Protein AF-A0A2V6L1V8-F1 (afdb_monomer_lite)

Radius of gyration: 25.11 Å; chains: 1; bounding box: 33×53×82 Å

Secondary structure (DSSP, 8-state):
--HHHHHHHHHTT-HHHHHHHHHHHHHHHHHHHHHHHHHHH-TTS-HHHHHHHHHHHHHHHHHGGGHHHHHHHHHHHHHHHHHHHHHHHTTTSPP-----PPPHHHHHHHHHHTT--

pLDDT: mean 76.76, std 10.76, range [48.81, 91.94]

Structure (mmCIF, N/CA/C/O backbone):
data_AF-A0A2V6L1V8-F1
#
_entry.id   AF-A0A2V6L1V8-F1
#
loop_
_atom_site.group_PDB
_atom_site.id
_atom_site.type_symbol
_atom_site.label_atom_id
_atom_site.label_alt_id
_atom_site.label_comp_id
_atom_site.label_asym_id
_atom_site.label_entity_id
_atom_site.label_seq_id
_atom_site.pdbx_PDB_ins_code
_atom_site.Cartn_x
_atom_site.Cartn_y
_atom_site.Cartn_z
_atom_site.occupancy
_atom_site.B_iso_or_equiv
_atom_site.auth_seq_id
_atom_site.auth_comp_id
_atom_site.auth_asym_id
_atom_site.auth_atom_id
_atom_site.pdbx_PDB_model_num
ATOM 1 N N . VAL A 1 1 ? -10.319 -12.961 5.760 1.00 63.34 1 VAL A N 1
ATOM 2 C CA . VAL A 1 1 ? -9.380 -13.512 6.775 1.00 63.34 1 VAL A CA 1
ATOM 3 C C . VAL A 1 1 ? -9.327 -12.684 8.072 1.00 63.34 1 VAL A C 1
ATOM 5 O O . VAL A 1 1 ? -9.121 -13.269 9.120 1.00 63.34 1 VAL A O 1
ATOM 8 N N . TRP A 1 2 ? -9.594 -11.369 8.069 1.00 76.00 2 TRP A N 1
ATOM 9 C CA . TRP A 1 2 ? -9.541 -10.509 9.275 1.00 76.00 2 TRP A CA 1
ATOM 10 C C . TRP A 1 2 ? -10.839 -10.446 10.113 1.00 76.00 2 TRP A C 1
ATOM 12 O O . TRP A 1 2 ? -10.813 -10.030 11.269 1.00 76.00 2 TRP A O 1
ATOM 22 N N . VAL A 1 3 ? -11.971 -10.880 9.548 1.00 83.00 3 VAL A N 1
ATOM 23 C CA . VAL A 1 3 ? -13.301 -10.822 10.186 1.00 83.00 3 VAL A CA 1
ATOM 24 C C . VAL A 1 3 ? -13.353 -11.509 11.567 1.00 83.00 3 VAL A C 1
ATOM 26 O O . VAL A 1 3 ? -13.866 -10.888 12.496 1.00 83.00 3 VAL A O 1
ATOM 29 N N . PRO A 1 4 ? -12.778 -12.715 11.781 1.00 83.19 4 PRO A N 1
ATOM 30 C CA . PRO A 1 4 ? -12.794 -13.354 13.101 1.00 83.19 4 PRO A CA 1
ATOM 31 C C . PRO A 1 4 ? -12.016 -12.565 14.161 1.00 83.19 4 PRO A C 1
ATOM 33 O O . PRO A 1 4 ? -12.456 -12.470 15.302 1.00 83.19 4 PRO A O 1
ATOM 36 N N . ALA A 1 5 ? -10.888 -11.953 13.784 1.00 82.06 5 ALA A N 1
ATOM 37 C CA . ALA A 1 5 ? -10.077 -11.147 14.695 1.00 82.06 5 ALA A CA 1
ATOM 38 C C . ALA A 1 5 ? -10.820 -9.880 15.149 1.00 82.06 5 ALA A C 1
ATOM 40 O O . ALA A 1 5 ? -10.792 -9.547 16.332 1.00 82.06 5 ALA A O 1
ATOM 41 N N . ALA A 1 6 ? -11.544 -9.218 14.238 1.00 81.62 6 ALA A N 1
ATOM 42 C CA . ALA A 1 6 ? -12.383 -8.066 14.573 1.00 81.62 6 ALA A CA 1
ATOM 43 C C . ALA A 1 6 ? -13.534 -8.439 15.526 1.00 81.62 6 ALA A C 1
ATOM 45 O O . ALA A 1 6 ? -13.819 -7.696 16.465 1.00 81.62 6 ALA A O 1
ATOM 46 N N . ILE A 1 7 ? -14.155 -9.609 15.329 1.00 84.69 7 ILE A N 1
ATOM 47 C CA . ILE A 1 7 ? -15.219 -10.123 16.207 1.00 84.69 7 ILE A CA 1
ATOM 48 C C . ILE A 1 7 ? -14.675 -10.419 17.610 1.00 84.69 7 ILE A C 1
ATOM 50 O O . ILE A 1 7 ? -15.284 -10.004 18.594 1.00 84.69 7 ILE A O 1
ATOM 54 N N . ILE A 1 8 ? -13.520 -11.086 17.716 1.00 86.88 8 ILE A N 1
ATOM 55 C CA . ILE A 1 8 ? -12.883 -11.374 19.011 1.00 86.88 8 ILE A CA 1
ATOM 56 C C . ILE A 1 8 ? -12.593 -10.068 19.757 1.00 86.88 8 ILE A C 1
ATOM 58 O O . ILE A 1 8 ? -12.961 -9.939 20.923 1.00 86.88 8 ILE A O 1
ATOM 62 N N . LEU A 1 9 ? -12.016 -9.075 19.074 1.00 82.62 9 LEU A N 1
ATOM 63 C CA . LEU A 1 9 ? -11.706 -7.776 19.672 1.00 82.62 9 LEU A CA 1
ATOM 64 C C . LEU A 1 9 ? -12.961 -7.054 20.185 1.00 82.62 9 LEU A C 1
ATOM 66 O O . LEU A 1 9 ? -12.954 -6.475 21.275 1.00 82.62 9 LEU A O 1
ATOM 70 N N . PHE A 1 10 ? -14.054 -7.134 19.423 1.00 84.19 10 PHE A N 1
ATOM 71 C CA . PHE A 1 10 ? -15.335 -6.548 19.801 1.00 84.19 10 PHE A CA 1
ATOM 72 C C . PHE A 1 10 ? -15.927 -7.212 21.051 1.00 84.19 10 PHE A C 1
ATOM 74 O O . PHE A 1 10 ? -16.411 -6.516 21.942 1.00 84.19 10 PHE A O 1
ATOM 81 N N . VAL A 1 11 ? -15.843 -8.543 21.152 1.00 87.69 11 VAL A N 1
ATOM 82 C CA . VAL A 1 11 ? -16.320 -9.304 22.321 1.00 87.69 11 VAL A CA 1
ATOM 83 C C . VAL A 1 11 ? -15.434 -9.070 23.550 1.00 87.69 11 VAL A C 1
ATOM 85 O O . VAL A 1 11 ? -15.943 -9.033 24.665 1.00 87.69 11 VAL A O 1
ATOM 88 N N . THR A 1 12 ? -14.132 -8.825 23.374 1.00 86.38 12 THR A N 1
ATOM 89 C CA . THR A 1 12 ? -13.213 -8.471 24.477 1.00 86.38 12 THR A CA 1
ATOM 90 C C . THR A 1 12 ? -13.393 -7.046 25.028 1.00 86.38 12 THR A C 1
ATOM 92 O O . THR A 1 12 ? -12.613 -6.613 25.872 1.00 86.38 12 THR A O 1
ATOM 95 N N . GLY A 1 13 ? -14.407 -6.299 24.573 1.00 80.62 13 GLY A N 1
ATOM 96 C CA . GLY A 1 13 ? -14.739 -4.958 25.076 1.00 80.62 13 GLY A CA 1
ATOM 97 C C . GLY A 1 13 ? -13.909 -3.819 24.472 1.00 80.62 13 GLY A C 1
ATOM 98 O O . GLY A 1 13 ? -14.132 -2.651 24.785 1.00 80.62 13 GLY A O 1
ATOM 99 N N . GLN A 1 14 ? -12.979 -4.116 23.560 1.00 83.62 14 GLN A N 1
ATOM 100 C CA . GLN A 1 14 ? -12.200 -3.108 22.836 1.00 83.62 14 GLN A CA 1
ATOM 101 C C . GLN A 1 14 ? -12.936 -2.638 21.577 1.00 83.62 14 GLN A C 1
ATOM 103 O O . GLN A 1 14 ? -12.473 -2.819 20.450 1.00 83.62 14 GLN A O 1
ATOM 108 N N . HIS A 1 15 ? -14.097 -2.009 21.762 1.00 83.38 15 HIS A N 1
ATOM 109 C CA . HIS A 1 15 ? -14.963 -1.584 20.657 1.00 83.38 15 HIS A CA 1
ATOM 110 C C . HIS A 1 15 ? -14.275 -0.598 19.704 1.00 83.38 15 HIS A C 1
ATOM 112 O O . HIS A 1 15 ? -14.412 -0.722 18.489 1.00 83.38 15 HIS A O 1
ATOM 118 N N . LEU A 1 16 ? -13.484 0.340 20.237 1.00 85.50 16 LEU A N 1
ATOM 119 C CA . LEU A 1 16 ? -12.769 1.334 19.432 1.00 85.50 16 LEU A CA 1
ATOM 120 C C . LEU A 1 16 ? -11.731 0.673 18.510 1.00 85.50 16 LEU A C 1
ATOM 122 O O . LEU A 1 16 ? -11.713 0.919 17.305 1.00 85.50 16 LEU A O 1
ATOM 126 N N . THR A 1 17 ? -10.908 -0.217 19.069 1.00 81.06 17 THR A N 1
ATOM 127 C CA . THR A 1 17 ? -9.882 -0.964 18.331 1.00 81.06 17 THR A CA 1
ATOM 128 C C . THR A 1 17 ? -10.513 -1.916 17.319 1.00 81.06 17 THR A C 1
ATOM 130 O O . THR A 1 17 ? -10.019 -2.036 16.202 1.00 81.06 17 THR A O 1
ATOM 133 N N . ALA A 1 18 ? -11.632 -2.555 17.673 1.00 82.69 18 ALA A N 1
ATOM 134 C CA . ALA A 1 18 ? -12.371 -3.442 16.780 1.00 82.69 18 ALA A CA 1
ATOM 135 C C . ALA A 1 18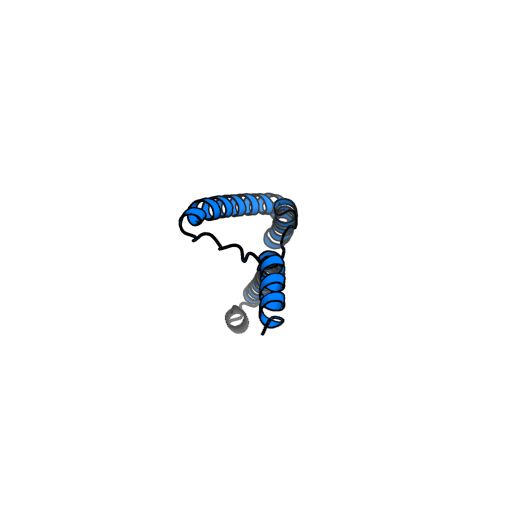 ? -12.909 -2.697 15.550 1.00 82.69 18 ALA A C 1
ATOM 137 O O . ALA A 1 18 ? -12.743 -3.168 14.427 1.00 82.69 18 ALA A O 1
ATOM 138 N N . ILE A 1 19 ? -13.511 -1.520 15.752 1.00 84.75 19 ILE A N 1
ATOM 139 C CA . ILE A 1 19 ? -14.057 -0.688 14.671 1.00 84.75 19 ILE A CA 1
ATOM 140 C C . ILE A 1 19 ? -12.935 -0.149 13.784 1.00 84.75 19 ILE A C 1
ATOM 142 O O . ILE A 1 19 ? -13.049 -0.207 12.560 1.00 84.75 19 ILE A O 1
ATOM 146 N N . LEU A 1 20 ? -11.837 0.328 14.376 1.00 85.62 20 LEU A N 1
ATOM 147 C CA . LEU A 1 20 ? -10.665 0.786 13.629 1.00 85.62 20 LEU A CA 1
ATOM 148 C C . LEU A 1 20 ? -10.070 -0.335 12.778 1.00 85.62 20 LEU A C 1
ATOM 150 O O . LEU A 1 20 ? -9.883 -0.149 11.580 1.00 85.62 20 LEU A O 1
ATOM 154 N N . LEU A 1 21 ? -9.836 -1.509 13.368 1.00 84.50 21 LEU A N 1
ATOM 155 C CA . LEU A 1 21 ? -9.298 -2.667 12.660 1.00 84.50 21 LEU A CA 1
ATOM 156 C C . LEU A 1 21 ? -10.238 -3.120 11.538 1.00 84.50 21 LEU A C 1
ATOM 158 O O . LEU A 1 21 ? -9.789 -3.367 10.423 1.00 84.50 21 LEU A O 1
ATOM 162 N N . ALA A 1 22 ? -11.541 -3.201 11.813 1.00 85.00 22 ALA A N 1
ATOM 163 C CA . ALA A 1 22 ? -12.527 -3.621 10.828 1.00 85.00 22 ALA A CA 1
ATOM 164 C C . ALA A 1 22 ? -12.613 -2.640 9.654 1.00 85.00 22 ALA A C 1
ATOM 166 O O . ALA A 1 22 ? -12.595 -3.062 8.501 1.00 85.00 22 ALA A O 1
ATOM 167 N N . THR A 1 23 ? -12.652 -1.338 9.939 1.00 83.75 23 THR A N 1
ATOM 168 C CA . THR A 1 23 ? -12.699 -0.288 8.914 1.00 83.75 23 THR A CA 1
ATOM 169 C C . THR A 1 23 ? -11.411 -0.270 8.101 1.00 83.75 23 THR A C 1
ATOM 171 O O . THR A 1 23 ? -11.457 -0.222 6.875 1.00 83.75 23 THR A O 1
ATOM 174 N N . TRP A 1 24 ? -10.262 -0.389 8.767 1.00 80.56 24 TRP A N 1
ATOM 175 C CA . TRP A 1 24 ? -8.955 -0.444 8.123 1.00 80.56 24 TRP A CA 1
ATOM 176 C C . TRP A 1 24 ? -8.828 -1.649 7.198 1.00 80.56 24 TRP A C 1
ATOM 178 O O . TRP A 1 24 ? -8.504 -1.507 6.023 1.00 80.56 24 TRP A O 1
ATOM 188 N N . CYS A 1 25 ? -9.123 -2.848 7.697 1.00 80.88 25 CYS A N 1
ATOM 189 C CA . CYS A 1 25 ? -9.023 -4.057 6.899 1.00 80.88 25 CYS A CA 1
ATOM 190 C C . CYS A 1 25 ? -10.064 -4.090 5.778 1.00 80.88 25 CYS A C 1
ATOM 192 O O . CYS A 1 25 ? -9.734 -4.531 4.684 1.00 80.88 25 CYS A O 1
ATOM 194 N N . ALA A 1 26 ? -11.286 -3.605 6.000 1.00 80.94 26 ALA A N 1
ATOM 195 C CA . ALA A 1 26 ? -12.288 -3.491 4.944 1.00 80.94 26 ALA A CA 1
ATOM 196 C C . ALA A 1 26 ? -11.849 -2.516 3.846 1.00 80.94 26 ALA A C 1
ATOM 198 O O . ALA A 1 26 ? -11.960 -2.845 2.668 1.00 80.94 26 ALA A O 1
ATOM 199 N N . ALA A 1 27 ? -11.307 -1.355 4.218 1.00 79.44 27 ALA A N 1
ATOM 200 C CA . ALA A 1 27 ? -10.807 -0.372 3.267 1.00 79.44 27 ALA A CA 1
ATOM 201 C C . ALA A 1 27 ? -9.594 -0.907 2.500 1.00 79.44 27 ALA A C 1
ATOM 203 O O . ALA A 1 27 ? -9.595 -0.893 1.274 1.00 79.44 27 ALA A O 1
ATOM 204 N N . VAL A 1 28 ? -8.581 -1.436 3.189 1.00 76.44 28 VAL A N 1
ATOM 205 C CA . VAL A 1 28 ? -7.351 -1.930 2.557 1.00 76.44 28 VAL A CA 1
ATOM 206 C C . VAL A 1 28 ? -7.626 -3.171 1.712 1.00 76.44 28 VAL A C 1
ATOM 208 O O . VAL A 1 28 ? -7.290 -3.176 0.536 1.00 76.44 28 VAL A O 1
ATOM 211 N N . VAL A 1 29 ? -8.272 -4.201 2.263 1.00 79.31 29 VAL A N 1
ATOM 212 C CA . VAL A 1 29 ? -8.548 -5.451 1.530 1.00 79.31 29 VAL A CA 1
ATOM 213 C C . VAL A 1 29 ? -9.563 -5.210 0.418 1.00 79.31 29 VAL A C 1
ATOM 215 O O . VAL A 1 29 ? -9.356 -5.664 -0.699 1.00 79.31 29 VAL A O 1
ATOM 218 N N . GLY A 1 30 ? -10.609 -4.420 0.680 1.00 74.62 30 GLY A N 1
ATOM 219 C CA . GLY A 1 30 ? -11.590 -4.053 -0.337 1.00 74.62 30 GLY A CA 1
ATOM 220 C C . GLY A 1 30 ? -10.972 -3.250 -1.479 1.00 74.62 30 GLY A C 1
ATOM 221 O O . GLY A 1 30 ? -11.299 -3.490 -2.636 1.00 74.62 30 GLY A O 1
ATOM 222 N N . THR A 1 31 ? -10.045 -2.336 -1.188 1.00 71.81 31 THR A N 1
ATOM 223 C CA . THR A 1 31 ? -9.309 -1.609 -2.232 1.00 71.81 31 THR A CA 1
ATOM 224 C C . THR A 1 31 ? -8.387 -2.563 -2.984 1.00 71.81 31 THR A C 1
ATOM 226 O O . THR A 1 31 ? -8.446 -2.621 -4.205 1.00 71.81 31 THR A O 1
ATOM 229 N N . VAL A 1 32 ? -7.595 -3.374 -2.283 1.00 71.88 32 VAL A N 1
ATOM 230 C CA . VAL A 1 32 ? -6.680 -4.344 -2.899 1.00 71.88 32 VAL A CA 1
ATOM 231 C C . VAL A 1 32 ? -7.429 -5.290 -3.836 1.00 71.88 32 VAL A C 1
ATOM 233 O O . VAL A 1 32 ? -7.032 -5.399 -4.987 1.00 71.88 32 VAL A O 1
ATOM 236 N N . ASP A 1 33 ? -8.543 -5.892 -3.422 1.00 72.62 33 ASP A N 1
ATOM 237 C CA . ASP A 1 33 ? -9.296 -6.845 -4.250 1.00 72.62 33 ASP A CA 1
ATOM 238 C C . ASP A 1 33 ? -10.017 -6.174 -5.437 1.00 72.62 33 ASP A C 1
ATOM 240 O O . ASP A 1 33 ? -10.094 -6.751 -6.528 1.00 72.62 33 ASP A O 1
ATOM 244 N N . ASN A 1 34 ? -10.505 -4.938 -5.264 1.00 70.12 34 ASN A N 1
ATOM 245 C CA . ASN A 1 34 ? -11.117 -4.159 -6.348 1.00 70.12 34 ASN A CA 1
ATOM 246 C C . ASN A 1 34 ? -10.087 -3.628 -7.360 1.00 70.12 34 ASN A C 1
ATOM 248 O O . ASN A 1 34 ? -10.442 -3.430 -8.521 1.00 70.12 34 ASN A O 1
ATOM 252 N N . PHE A 1 35 ? -8.826 -3.425 -6.955 1.00 67.00 35 PHE A N 1
ATOM 253 C CA . PHE A 1 35 ? -7.746 -2.903 -7.804 1.00 67.00 35 PHE A CA 1
ATOM 254 C C . PHE A 1 35 ? -6.831 -3.980 -8.400 1.00 67.00 35 PHE A C 1
ATOM 256 O O . PHE A 1 35 ? -6.350 -3.812 -9.522 1.00 67.00 35 PHE A O 1
ATOM 263 N N . LEU A 1 36 ? -6.624 -5.113 -7.722 1.00 62.97 36 LEU A N 1
ATOM 264 C CA . LEU A 1 36 ? -5.846 -6.235 -8.265 1.00 62.97 36 LEU A CA 1
ATOM 265 C C . LEU A 1 36 ? -6.467 -6.751 -9.559 1.00 62.97 36 LEU A C 1
ATOM 267 O O . LEU A 1 36 ? -5.751 -7.093 -10.494 1.00 62.97 36 LEU A O 1
ATOM 271 N N . ARG A 1 37 ? -7.801 -6.770 -9.627 1.00 68.19 37 ARG A N 1
ATOM 272 C CA . ARG A 1 37 ? -8.552 -7.237 -10.794 1.00 68.19 37 ARG A CA 1
ATOM 273 C C . ARG A 1 37 ? -8.266 -6.406 -12.060 1.00 68.19 37 ARG A C 1
ATOM 275 O O . ARG A 1 37 ? -7.914 -7.015 -13.068 1.00 68.19 37 ARG A O 1
ATOM 282 N N . PRO A 1 38 ? -8.356 -5.063 -12.054 1.00 57.59 38 PRO A N 1
ATOM 283 C CA . PRO A 1 38 ? -7.960 -4.249 -13.200 1.00 57.59 38 PRO A CA 1
ATOM 284 C C . PRO A 1 38 ? -6.444 -4.208 -13.427 1.00 57.59 38 PRO A C 1
ATOM 286 O O . PRO A 1 38 ? -6.043 -4.142 -14.581 1.00 57.59 38 PRO A O 1
ATOM 289 N N . MET A 1 39 ? -5.594 -4.304 -12.396 1.00 64.44 39 MET A N 1
ATOM 290 C CA . MET A 1 39 ? -4.132 -4.310 -12.586 1.00 64.44 39 MET A CA 1
ATOM 291 C C . MET A 1 39 ? -3.625 -5.594 -13.262 1.00 64.44 39 MET A C 1
ATOM 293 O O . MET A 1 39 ? -2.748 -5.528 -14.117 1.00 64.44 39 MET A O 1
A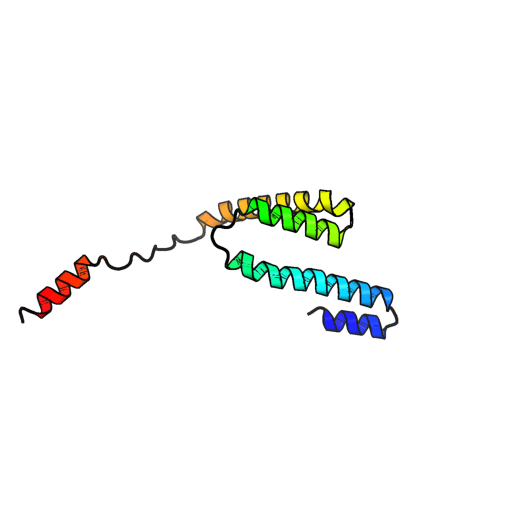TOM 297 N N . LEU A 1 40 ? -4.185 -6.760 -12.920 1.00 61.25 40 LEU A N 1
ATOM 298 C CA . LEU A 1 40 ? -3.807 -8.034 -13.547 1.00 61.25 40 LEU A CA 1
ATOM 299 C C . LEU A 1 40 ? -4.335 -8.181 -14.983 1.00 61.25 40 LEU A C 1
ATOM 301 O O . LEU A 1 40 ? -3.763 -8.941 -15.759 1.00 61.25 40 LEU A O 1
ATOM 305 N N . VAL A 1 41 ? -5.435 -7.501 -15.326 1.00 61.47 41 VAL A N 1
ATOM 306 C CA . VAL A 1 41 ? -6.144 -7.675 -16.612 1.00 61.47 41 VAL A CA 1
ATOM 307 C C . VAL A 1 41 ? -5.944 -6.480 -17.564 1.00 61.47 41 VAL A C 1
ATOM 309 O O . VAL A 1 41 ? -6.081 -6.616 -18.780 1.00 61.47 41 VAL A O 1
ATOM 312 N N . GLY A 1 42 ? -5.582 -5.310 -17.039 1.00 55.94 42 GLY A N 1
ATOM 313 C CA . GLY A 1 42 ? -5.484 -4.031 -17.743 1.00 55.94 42 GLY A CA 1
ATOM 314 C C . GLY A 1 42 ? -4.168 -3.832 -18.486 1.00 55.94 42 GLY A C 1
ATOM 315 O O . GLY A 1 42 ? -3.280 -3.105 -18.053 1.00 55.94 42 GLY A O 1
ATOM 316 N N . ARG A 1 43 ? -4.097 -4.463 -19.650 1.00 59.00 43 ARG A N 1
ATOM 317 C CA . ARG A 1 43 ? -3.213 -4.169 -20.779 1.00 59.00 43 ARG A CA 1
ATOM 318 C C . ARG A 1 43 ? -3.287 -2.660 -21.137 1.00 59.00 43 ARG A C 1
ATOM 320 O O . ARG A 1 43 ? -4.373 -2.138 -21.360 1.00 59.00 43 ARG A O 1
ATOM 327 N N . ASP A 1 44 ? -2.144 -1.971 -21.175 1.00 54.91 44 ASP A N 1
ATOM 328 C CA . ASP A 1 44 ? -1.916 -0.658 -21.826 1.00 54.91 44 ASP A CA 1
ATOM 329 C C . ASP A 1 44 ? -2.507 0.644 -21.228 1.00 54.91 44 ASP A C 1
ATOM 331 O O . ASP A 1 44 ? -2.443 1.696 -21.869 1.00 54.91 44 ASP A O 1
ATOM 335 N N . ALA A 1 45 ? -3.012 0.667 -19.992 1.00 51.44 45 ALA A N 1
ATOM 336 C CA . ALA A 1 45 ? -3.291 1.949 -19.332 1.00 51.44 45 ALA A CA 1
ATOM 337 C C . ALA A 1 45 ? -1.983 2.523 -18.776 1.00 51.44 45 ALA A C 1
ATOM 339 O O . ALA A 1 45 ? -1.359 1.863 -17.955 1.00 51.44 45 ALA A O 1
ATOM 340 N N . LYS A 1 46 ? -1.581 3.723 -19.225 1.00 54.62 46 LYS A N 1
ATOM 341 C CA . LYS A 1 46 ? -0.505 4.587 -18.685 1.00 54.62 46 LYS A CA 1
ATOM 342 C C . LYS A 1 46 ? -0.151 4.264 -17.220 1.00 54.62 46 LYS A C 1
ATOM 344 O O . LYS A 1 46 ? -0.665 4.892 -16.296 1.00 54.62 46 LYS A O 1
ATOM 349 N N . MET A 1 47 ? 0.713 3.267 -17.025 1.00 60.19 47 MET A N 1
ATOM 350 C CA . MET A 1 47 ? 0.965 2.641 -15.722 1.00 60.19 47 MET A CA 1
ATOM 351 C C . MET A 1 47 ? 1.384 3.640 -14.630 1.00 60.19 47 MET A C 1
ATOM 353 O O . MET A 1 47 ? 0.961 3.451 -13.494 1.00 60.19 47 MET A O 1
ATOM 357 N N . PRO A 1 48 ? 2.126 4.727 -14.927 1.00 70.25 48 PRO A N 1
ATOM 358 C CA . PRO A 1 48 ? 2.519 5.688 -13.899 1.00 70.25 48 PRO A CA 1
ATOM 359 C C . PRO A 1 48 ? 1.363 6.555 -13.378 1.00 70.25 48 PRO A C 1
ATOM 361 O O . PRO A 1 48 ? 1.239 6.724 -12.170 1.00 70.25 48 PRO A O 1
ATOM 364 N N . ASP A 1 49 ? 0.493 7.075 -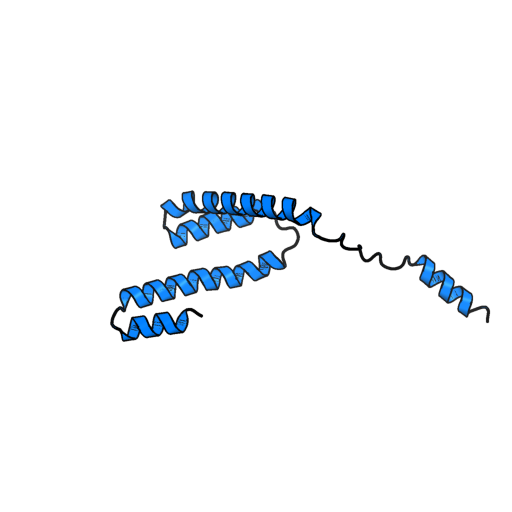14.252 1.00 76.00 49 ASP A N 1
ATOM 365 C CA . ASP A 1 49 ? -0.521 8.074 -13.863 1.00 76.00 49 ASP A CA 1
ATOM 366 C C . ASP A 1 49 ? -1.558 7.497 -12.897 1.00 76.00 49 ASP A C 1
ATOM 368 O O . ASP A 1 49 ? -1.879 8.104 -11.873 1.00 76.00 49 ASP A O 1
ATOM 372 N N . LEU A 1 50 ? -2.071 6.301 -13.199 1.00 78.00 50 LEU A N 1
ATOM 373 C CA . LEU A 1 50 ? -3.076 5.665 -12.352 1.00 78.00 50 LEU A CA 1
ATOM 374 C C . LEU A 1 50 ? -2.473 5.252 -11.001 1.00 78.00 50 LEU A C 1
ATOM 376 O O . LEU A 1 50 ? -3.107 5.448 -9.969 1.00 78.00 50 LEU A O 1
ATOM 380 N N . LEU A 1 51 ? -1.235 4.740 -10.989 1.00 78.06 51 LEU A N 1
ATOM 381 C CA . LEU A 1 51 ? -0.529 4.407 -9.749 1.00 78.06 51 LEU A CA 1
ATOM 382 C C . LEU A 1 51 ? -0.276 5.640 -8.880 1.00 78.06 51 LEU A C 1
ATOM 384 O O . LEU A 1 51 ? -0.426 5.556 -7.666 1.00 78.06 51 LEU A O 1
ATOM 388 N N . ILE A 1 52 ? 0.072 6.782 -9.476 1.00 84.31 52 ILE A N 1
ATOM 389 C CA . ILE A 1 52 ? 0.279 8.039 -8.745 1.00 84.31 52 ILE A CA 1
ATOM 390 C C . ILE A 1 52 ? -1.047 8.552 -8.168 1.00 84.31 52 ILE A C 1
ATOM 392 O O . ILE A 1 52 ? -1.094 8.960 -7.004 1.00 84.31 52 ILE A O 1
ATOM 396 N N . LEU A 1 53 ? -2.140 8.486 -8.936 1.00 84.81 53 LEU A N 1
ATOM 397 C CA . LEU A 1 53 ? -3.482 8.848 -8.472 1.00 84.81 53 LEU A CA 1
ATOM 398 C C . LEU A 1 53 ? -3.922 7.964 -7.296 1.00 84.81 53 LEU A C 1
ATOM 400 O O . LEU A 1 53 ? -4.384 8.462 -6.274 1.00 84.81 53 LEU A O 1
ATOM 404 N N . ILE A 1 54 ? -3.736 6.650 -7.408 1.00 81.19 54 ILE A N 1
ATOM 405 C CA . ILE A 1 54 ? -4.083 5.698 -6.346 1.00 81.19 54 ILE A CA 1
ATOM 406 C C . ILE A 1 54 ? -3.173 5.883 -5.133 1.00 81.19 54 ILE A C 1
ATOM 408 O O . ILE A 1 54 ? -3.656 5.854 -4.008 1.00 81.19 54 ILE A O 1
ATOM 412 N N . GLY A 1 55 ? -1.877 6.109 -5.339 1.00 84.69 55 GLY A N 1
ATOM 413 C CA . GLY A 1 55 ? -0.923 6.368 -4.266 1.00 84.69 55 GLY A CA 1
ATOM 414 C C . GLY A 1 55 ? -1.294 7.601 -3.459 1.00 84.69 55 GLY A C 1
ATOM 415 O O . GLY A 1 55 ? -1.342 7.545 -2.235 1.00 84.69 55 GLY A O 1
ATOM 416 N N . THR A 1 56 ? -1.618 8.700 -4.139 1.00 87.38 56 THR A N 1
ATOM 417 C CA . THR A 1 56 ? -2.029 9.956 -3.495 1.00 87.38 56 THR A CA 1
ATOM 418 C C . THR A 1 56 ? -3.378 9.836 -2.786 1.00 87.38 56 THR A C 1
ATOM 420 O O . THR A 1 56 ? -3.467 10.208 -1.617 1.00 87.38 56 THR A O 1
ATOM 423 N N . LEU A 1 57 ? -4.411 9.276 -3.428 1.00 86.44 57 LEU A N 1
ATOM 424 C CA . LEU A 1 57 ? -5.729 9.058 -2.807 1.00 86.44 57 LEU A CA 1
ATOM 425 C C . LEU A 1 57 ? -5.667 8.044 -1.662 1.00 86.44 57 LEU A C 1
ATOM 427 O O . LEU A 1 57 ? -6.173 8.310 -0.578 1.00 86.44 57 LEU A O 1
ATOM 431 N N . GLY A 1 58 ? -5.016 6.903 -1.873 1.00 83.00 58 GLY A N 1
ATOM 432 C CA . GLY A 1 58 ? -4.820 5.875 -0.855 1.00 83.00 58 GLY A CA 1
ATOM 433 C C . GLY A 1 58 ? -4.036 6.418 0.333 1.00 83.00 58 GLY A C 1
ATOM 434 O O . GLY A 1 58 ? -4.490 6.308 1.467 1.00 83.00 58 GLY A O 1
ATOM 435 N N . GLY A 1 59 ? -2.915 7.098 0.086 1.00 83.50 59 GLY A N 1
ATOM 436 C CA . GLY A 1 59 ? -2.153 7.779 1.128 1.00 83.50 59 GLY A CA 1
ATOM 437 C C . GLY A 1 59 ? -3.025 8.752 1.919 1.00 83.50 59 GLY A C 1
ATOM 438 O O . GLY A 1 59 ? -3.032 8.691 3.148 1.00 83.50 59 GLY A O 1
ATOM 439 N N . LEU A 1 60 ? -3.815 9.583 1.232 1.00 86.88 60 LEU A N 1
ATOM 440 C CA . LEU A 1 60 ? -4.742 10.531 1.854 1.00 86.88 60 LEU A CA 1
ATOM 441 C C . LEU A 1 60 ? -5.778 9.841 2.759 1.00 86.88 60 LEU A C 1
ATOM 443 O O . LEU A 1 60 ? -6.053 10.334 3.849 1.00 86.88 60 LEU A O 1
ATOM 447 N N . PHE A 1 61 ? -6.325 8.693 2.353 1.00 80.31 61 PHE A N 1
ATOM 448 C CA . PHE A 1 61 ? -7.282 7.937 3.170 1.00 80.31 61 PHE A CA 1
ATOM 449 C C . PHE A 1 61 ? -6.635 7.222 4.364 1.00 80.31 61 PHE A C 1
ATOM 451 O O . PHE A 1 61 ? -7.253 7.144 5.423 1.00 80.31 61 PHE A O 1
ATOM 458 N N . LEU A 1 62 ? -5.408 6.709 4.217 1.00 79.44 62 LEU A N 1
ATOM 459 C CA . LEU A 1 62 ? -4.706 5.974 5.276 1.00 79.44 62 LEU A CA 1
ATOM 460 C C . LEU A 1 62 ? -4.071 6.901 6.327 1.00 79.44 62 LEU A C 1
ATOM 462 O O . LEU A 1 62 ? -4.081 6.581 7.514 1.00 79.44 62 LEU A O 1
ATOM 466 N N . PHE A 1 63 ? -3.507 8.033 5.896 1.00 79.94 63 PHE A N 1
ATOM 467 C CA . PHE A 1 63 ? -2.675 8.913 6.729 1.00 79.94 63 PHE A CA 1
ATOM 468 C C . PHE A 1 63 ? -3.180 10.366 6.797 1.00 79.94 63 PHE A C 1
ATOM 470 O O . PHE A 1 63 ? -2.519 11.222 7.389 1.00 79.94 63 PHE A O 1
ATOM 477 N N . GLY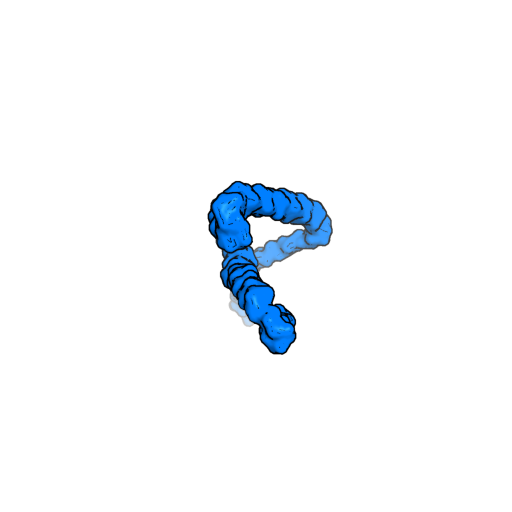 A 1 64 ? -4.330 10.681 6.193 1.00 82.25 64 GLY A N 1
ATOM 478 C CA . GLY A 1 64 ? -4.840 12.051 6.112 1.00 82.25 64 GLY A CA 1
ATOM 479 C C . GLY A 1 64 ? -3.969 12.936 5.217 1.00 82.25 64 GLY A C 1
ATOM 480 O O . GLY A 1 64 ? -3.317 12.458 4.293 1.00 82.25 64 GLY A O 1
ATOM 481 N N . LEU A 1 65 ? -3.916 14.243 5.494 1.00 89.50 65 LEU A N 1
ATOM 482 C CA . LEU A 1 65 ? -3.241 15.235 4.638 1.00 89.50 65 LEU A CA 1
ATOM 483 C C . LEU A 1 65 ? -1.759 14.907 4.343 1.00 89.50 65 LEU A C 1
ATOM 485 O O . LEU A 1 65 ? -1.282 15.129 3.234 1.00 89.50 65 LEU A O 1
ATOM 489 N N . ILE A 1 66 ? -1.043 14.327 5.314 1.00 91.19 66 ILE A N 1
ATOM 490 C CA . ILE A 1 66 ? 0.360 13.879 5.175 1.00 91.19 66 ILE A CA 1
ATOM 491 C C . ILE A 1 66 ? 0.498 12.760 4.138 1.00 91.19 66 ILE A C 1
ATOM 493 O O . ILE A 1 66 ? 1.496 12.665 3.421 1.00 91.19 66 ILE A O 1
ATOM 497 N N . GLY A 1 67 ? -0.536 11.938 4.019 1.00 84.38 67 GLY A N 1
ATOM 498 C CA . GLY A 1 67 ? -0.625 10.853 3.065 1.00 84.38 67 GLY A CA 1
ATOM 499 C C . GLY A 1 67 ? -0.548 11.281 1.605 1.00 84.38 67 GLY A C 1
ATOM 500 O O . GLY A 1 67 ? -0.106 10.491 0.778 1.00 84.38 67 GLY A O 1
ATOM 501 N N . PHE A 1 68 ? -0.881 12.533 1.283 1.00 89.19 68 PHE A N 1
ATOM 502 C CA . PHE A 1 68 ? -0.695 13.075 -0.064 1.00 89.19 68 PHE A CA 1
ATOM 503 C C . PHE A 1 68 ? 0.780 13.088 -0.495 1.00 89.19 68 PHE A C 1
ATOM 505 O O . PHE A 1 68 ? 1.079 12.873 -1.664 1.00 89.19 68 PHE A O 1
ATOM 512 N N . ILE A 1 69 ? 1.704 13.309 0.445 1.00 91.31 69 ILE A N 1
ATOM 513 C CA . ILE A 1 69 ? 3.150 13.301 0.186 1.00 91.31 69 ILE A CA 1
ATOM 514 C C . ILE A 1 69 ? 3.680 11.867 0.255 1.00 91.31 69 ILE A C 1
ATOM 516 O O . ILE A 1 69 ? 4.407 11.420 -0.628 1.00 91.31 69 ILE A O 1
ATOM 520 N N . VAL A 1 70 ? 3.291 11.127 1.297 1.00 89.00 70 VAL A N 1
ATOM 521 C CA . VA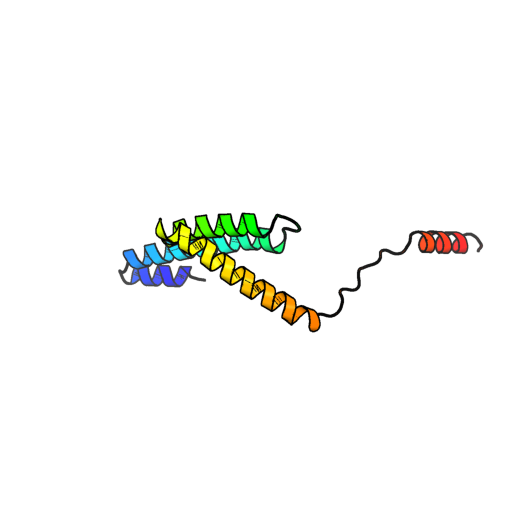L A 1 70 ? 3.783 9.763 1.547 1.00 89.00 70 VAL A CA 1
ATOM 522 C C . VAL A 1 70 ? 3.321 8.785 0.461 1.00 89.00 70 VAL A C 1
ATOM 524 O O . VAL A 1 70 ? 4.089 7.925 0.042 1.00 89.00 70 VAL A O 1
ATOM 527 N N . GLY A 1 71 ? 2.096 8.941 -0.036 1.00 88.50 71 GLY A N 1
ATOM 528 C CA . GLY A 1 71 ? 1.483 8.096 -1.058 1.00 88.50 71 GLY A CA 1
ATOM 529 C C . GLY A 1 71 ? 2.327 7.914 -2.326 1.00 88.50 71 GLY A C 1
ATOM 530 O O . GLY A 1 71 ? 2.761 6.796 -2.610 1.00 88.50 71 GLY A O 1
ATOM 531 N N . PRO A 1 72 ? 2.609 8.986 -3.090 1.00 87.44 72 PRO A N 1
ATOM 532 C CA . PRO A 1 72 ? 3.408 8.895 -4.309 1.00 87.44 72 PRO A CA 1
ATOM 533 C C . PRO A 1 72 ? 4.864 8.481 -4.047 1.00 87.44 72 PRO A C 1
ATOM 535 O O . PRO A 1 72 ? 5.444 7.800 -4.890 1.00 87.44 72 PRO A O 1
ATOM 538 N N . ILE A 1 73 ? 5.441 8.800 -2.879 1.00 91.94 73 ILE A N 1
ATOM 539 C CA . ILE A 1 73 ? 6.785 8.325 -2.496 1.00 91.94 73 ILE A CA 1
ATOM 540 C C . ILE A 1 73 ? 6.805 6.795 -2.398 1.00 91.94 73 ILE A C 1
ATOM 542 O O . ILE A 1 73 ? 7.667 6.142 -2.988 1.00 91.94 73 ILE A O 1
ATOM 546 N N . VAL A 1 74 ? 5.838 6.213 -1.685 1.00 89.25 74 VAL A N 1
ATOM 547 C CA . VAL A 1 74 ? 5.729 4.756 -1.529 1.00 89.25 74 VAL A CA 1
ATOM 548 C C . VAL A 1 74 ? 5.433 4.083 -2.871 1.00 89.25 74 VAL A C 1
ATOM 550 O O . VAL A 1 74 ? 6.045 3.063 -3.182 1.00 89.25 74 VAL A O 1
ATOM 553 N N . CYS A 1 75 ? 4.563 4.665 -3.702 1.00 87.25 75 CYS A N 1
ATOM 554 C CA . CYS A 1 75 ? 4.309 4.155 -5.052 1.00 87.25 75 CYS A CA 1
ATOM 555 C C . CYS A 1 75 ? 5.563 4.175 -5.934 1.00 87.25 75 CYS A C 1
ATOM 557 O O . CYS A 1 75 ? 5.824 3.195 -6.627 1.00 87.25 75 CYS A O 1
ATOM 559 N N . GLY A 1 76 ? 6.367 5.240 -5.887 1.00 89.19 76 GLY A N 1
ATOM 560 C CA . GLY A 1 76 ? 7.632 5.319 -6.621 1.00 89.19 76 GLY A CA 1
ATOM 561 C C . GLY A 1 76 ? 8.638 4.259 -6.169 1.00 89.19 76 GLY A C 1
ATOM 562 O O . GLY A 1 76 ? 9.255 3.597 -7.005 1.00 89.19 76 GLY A O 1
ATOM 563 N N . LEU A 1 77 ? 8.750 4.030 -4.857 1.00 90.69 77 LEU A N 1
ATOM 564 C CA . LEU A 1 77 ? 9.589 2.965 -4.308 1.00 90.69 77 LEU A CA 1
ATOM 565 C C . LEU A 1 77 ? 9.117 1.585 -4.782 1.00 90.69 77 LEU A C 1
ATOM 567 O O . LEU A 1 77 ? 9.924 0.784 -5.249 1.00 90.69 77 LEU A O 1
ATOM 571 N N . PHE A 1 78 ? 7.812 1.325 -4.708 1.00 87.12 78 PHE A N 1
ATOM 572 C CA . PHE A 1 78 ? 7.222 0.073 -5.170 1.00 87.12 78 PHE A CA 1
ATOM 573 C C . PHE A 1 78 ? 7.497 -0.173 -6.656 1.00 87.12 78 PHE A C 1
ATOM 575 O O . PHE A 1 78 ? 7.967 -1.249 -7.014 1.00 87.12 78 PHE A O 1
ATOM 582 N N . LEU A 1 79 ? 7.270 0.829 -7.510 1.00 84.75 79 LEU A N 1
ATOM 583 C CA . LEU A 1 79 ? 7.558 0.741 -8.943 1.00 84.75 79 LEU A CA 1
ATOM 584 C C . LEU A 1 79 ? 9.037 0.480 -9.218 1.00 84.75 79 LEU A C 1
ATOM 586 O O . LEU A 1 79 ? 9.361 -0.316 -10.090 1.00 84.75 79 LEU A O 1
ATOM 590 N N . THR A 1 80 ? 9.926 1.107 -8.451 1.00 90.31 80 THR A N 1
ATOM 591 C CA . THR A 1 80 ? 11.372 0.904 -8.591 1.00 90.31 80 THR A CA 1
ATOM 592 C C . THR A 1 80 ? 11.760 -0.536 -8.254 1.00 90.31 80 THR A C 1
ATOM 594 O O . THR A 1 80 ? 12.477 -1.182 -9.012 1.00 90.31 80 THR A O 1
ATOM 597 N N . VAL A 1 81 ? 11.243 -1.078 -7.147 1.00 88.88 81 VAL A N 1
ATOM 598 C CA . VAL A 1 81 ? 11.460 -2.484 -6.770 1.00 88.88 81 VAL A CA 1
ATOM 599 C C . VAL A 1 81 ? 10.867 -3.426 -7.816 1.00 88.88 81 VAL A C 1
ATOM 601 O O . VAL A 1 81 ? 11.496 -4.419 -8.178 1.00 88.88 81 VAL A O 1
ATOM 604 N N . TRP A 1 82 ? 9.676 -3.110 -8.323 1.00 84.81 82 TRP A N 1
ATOM 605 C CA . TRP A 1 82 ? 9.009 -3.888 -9.359 1.00 84.81 82 TRP A CA 1
ATOM 606 C C . TRP A 1 82 ? 9.814 -3.930 -10.660 1.00 84.81 82 TRP A C 1
ATOM 608 O O . TRP A 1 82 ? 9.961 -4.994 -11.259 1.00 84.81 82 TRP A O 1
ATOM 618 N N . ASP A 1 83 ? 10.374 -2.798 -11.078 1.00 85.19 83 ASP A N 1
ATOM 619 C CA . ASP A 1 83 ? 11.205 -2.698 -12.276 1.00 85.19 83 ASP A CA 1
ATOM 620 C C . ASP A 1 83 ? 12.513 -3.492 -12.129 1.00 85.19 83 ASP A C 1
ATOM 622 O O . ASP A 1 83 ? 12.870 -4.287 -13.003 1.00 85.19 83 ASP A O 1
ATOM 626 N N . ILE A 1 84 ? 13.178 -3.390 -10.972 1.00 88.06 84 ILE A N 1
ATOM 627 C CA . ILE A 1 84 ? 14.369 -4.194 -10.648 1.00 88.06 84 ILE A CA 1
ATOM 628 C C . ILE A 1 84 ? 14.038 -5.691 -10.667 1.00 88.06 84 ILE A C 1
ATOM 630 O O . ILE A 1 84 ? 14.793 -6.501 -11.205 1.00 88.06 84 ILE A O 1
ATOM 634 N N . TYR A 1 85 ? 12.896 -6.080 -10.105 1.00 85.56 85 TYR A N 1
ATOM 635 C CA . TYR A 1 85 ? 12.463 -7.472 -10.118 1.00 85.56 85 TYR A CA 1
ATOM 636 C C . TYR A 1 85 ? 12.191 -7.960 -11.545 1.00 85.56 85 TYR A C 1
ATOM 638 O O . TYR A 1 85 ? 12.698 -9.007 -11.946 1.00 85.56 85 TYR A O 1
ATOM 646 N N . GLY A 1 86 ? 11.445 -7.187 -12.338 1.00 83.25 86 GLY A N 1
ATOM 647 C CA . GLY A 1 86 ? 11.109 -7.526 -13.719 1.00 83.25 86 GLY A CA 1
ATOM 648 C C . GLY A 1 86 ? 12.332 -7.622 -14.630 1.00 83.25 86 GLY A C 1
ATOM 649 O O . GLY A 1 86 ? 12.384 -8.494 -15.494 1.00 83.25 86 GLY A O 1
ATOM 650 N N . THR A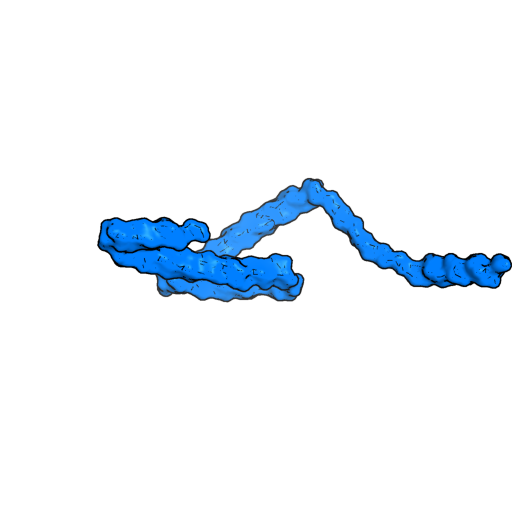 1 87 ? 13.331 -6.764 -14.432 1.00 81.88 87 THR A N 1
ATOM 651 C CA . THR A 1 87 ? 14.602 -6.822 -15.170 1.00 81.88 87 THR A CA 1
ATOM 652 C C . THR A 1 87 ? 15.448 -8.023 -14.755 1.00 81.88 87 THR A C 1
ATOM 654 O O . THR A 1 87 ? 15.945 -8.728 -15.627 1.00 81.88 87 THR A O 1
ATOM 657 N N . THR A 1 88 ? 15.527 -8.331 -13.459 1.00 82.88 88 THR A N 1
ATOM 658 C CA . THR A 1 88 ? 16.299 -9.475 -12.940 1.00 82.88 88 THR A CA 1
ATOM 659 C C . THR A 1 88 ? 15.690 -10.823 -13.343 1.00 82.88 88 THR A C 1
ATOM 661 O O . THR A 1 88 ? 16.400 -11.751 -13.717 1.00 82.88 88 THR A O 1
ATOM 664 N N . PHE A 1 89 ? 14.361 -10.960 -13.299 1.00 81.44 89 PHE A N 1
ATOM 665 C CA . PHE A 1 89 ? 13.687 -12.230 -13.601 1.00 81.44 89 PHE A CA 1
ATOM 666 C C . PHE A 1 89 ? 13.477 -12.490 -15.097 1.00 81.44 89 PHE A C 1
ATOM 668 O O . PHE A 1 89 ? 13.151 -13.617 -15.477 1.00 81.44 89 PHE A O 1
ATOM 675 N N . ARG A 1 90 ? 13.689 -11.487 -15.961 1.00 74.88 90 ARG A N 1
ATOM 676 C CA . ARG A 1 90 ? 13.619 -11.656 -17.424 1.00 74.88 90 ARG A CA 1
ATOM 677 C C . ARG A 1 90 ? 14.586 -12.713 -17.944 1.00 74.88 90 ARG A C 1
ATOM 679 O O . ARG A 1 90 ? 14.266 -13.361 -18.930 1.00 74.88 90 ARG A O 1
ATOM 686 N N . GLU A 1 91 ? 15.728 -12.894 -17.289 1.00 73.81 91 GLU A N 1
ATOM 687 C CA . GLU A 1 91 ? 16.750 -13.863 -17.701 1.00 73.81 91 GLU A CA 1
ATOM 688 C C . GLU A 1 91 ? 16.363 -15.316 -17.382 1.00 73.81 91 GLU A C 1
ATOM 690 O O . GLU A 1 91 ? 16.829 -16.243 -18.038 1.00 73.81 91 GLU A O 1
ATOM 695 N N . VAL A 1 92 ? 15.487 -15.522 -16.394 1.00 76.75 92 VAL A N 1
ATOM 696 C CA . VAL A 1 92 ? 15.060 -16.853 -15.925 1.00 76.75 92 VAL A CA 1
ATOM 697 C C . VAL A 1 92 ? 13.817 -17.346 -16.673 1.00 76.75 92 VAL A C 1
ATOM 699 O O . VAL A 1 92 ? 13.542 -18.546 -16.724 1.00 76.75 92 VAL A O 1
ATOM 702 N N . LEU A 1 93 ? 13.044 -16.434 -17.262 1.00 75.50 93 LEU A N 1
ATOM 703 C CA . LEU A 1 93 ? 11.799 -16.768 -17.945 1.00 75.50 93 LEU A CA 1
ATOM 704 C C . LEU A 1 93 ? 12.084 -17.283 -19.372 1.00 75.50 93 LEU A C 1
ATOM 706 O O . LEU A 1 93 ? 12.714 -16.571 -20.156 1.00 75.50 93 LEU A O 1
ATOM 710 N N . PRO A 1 94 ? 11.607 -18.488 -19.755 1.00 75.31 94 PRO A N 1
ATOM 711 C CA . PRO A 1 94 ? 11.746 -18.974 -21.123 1.00 75.31 94 PRO A CA 1
ATOM 712 C C . PRO A 1 94 ? 11.018 -18.029 -22.092 1.00 75.31 94 PRO A C 1
ATOM 714 O O . PRO A 1 94 ? 9.949 -17.513 -21.746 1.00 75.31 94 PRO A O 1
ATOM 717 N N . PRO A 1 95 ? 11.550 -17.804 -23.310 1.00 76.38 95 PRO A N 1
ATOM 718 C CA . PRO A 1 95 ? 10.884 -16.975 -24.301 1.00 76.38 95 PRO A CA 1
ATOM 719 C C . PRO A 1 95 ? 9.473 -17.515 -24.525 1.00 76.38 95 PRO A C 1
ATOM 721 O O . PRO A 1 95 ? 9.308 -18.669 -24.929 1.00 76.38 95 PRO A O 1
ATOM 724 N N . VAL A 1 96 ? 8.450 -16.697 -24.257 1.00 73.31 96 VAL A N 1
ATOM 725 C CA . VAL A 1 96 ? 7.085 -17.025 -24.673 1.00 73.31 96 VAL A CA 1
ATOM 726 C C . VAL A 1 96 ? 7.152 -17.215 -26.178 1.00 73.31 96 VAL A C 1
ATOM 728 O O . VAL A 1 96 ? 7.374 -16.262 -26.925 1.00 73.31 96 VAL A O 1
ATOM 731 N N . THR A 1 97 ? 7.025 -18.470 -26.613 1.00 75.44 97 THR A N 1
ATOM 732 C CA . THR A 1 97 ? 6.875 -18.799 -28.024 1.00 75.44 97 THR A CA 1
ATOM 733 C C . THR A 1 97 ? 5.620 -18.072 -28.452 1.00 75.44 97 THR A C 1
ATOM 735 O O . THR A 1 97 ? 4.518 -18.417 -28.023 1.00 75.44 97 THR A O 1
ATOM 738 N N . SER A 1 98 ? 5.792 -16.990 -29.207 1.00 74.69 98 SER A N 1
ATOM 739 C CA . SER A 1 98 ? 4.666 -16.301 -29.800 1.00 74.69 98 SER A CA 1
ATOM 740 C C . SER A 1 98 ? 3.915 -17.358 -30.592 1.00 74.69 98 SER A C 1
ATOM 742 O O . SER A 1 98 ? 4.477 -17.996 -31.482 1.00 74.69 98 SER A O 1
ATOM 744 N N . PHE A 1 99 ? 2.668 -17.616 -30.198 1.00 74.81 99 PHE A N 1
ATOM 745 C CA . PHE A 1 99 ? 1.773 -18.447 -30.980 1.00 74.81 99 PHE A CA 1
ATOM 746 C C . PHE A 1 99 ? 1.632 -17.745 -32.328 1.00 74.81 99 PHE A C 1
ATOM 748 O O . PHE A 1 99 ? 0.875 -16.785 -32.468 1.00 74.81 99 PHE A O 1
ATOM 755 N N . ARG A 1 100 ? 2.462 -18.145 -33.293 1.00 77.81 100 ARG A N 1
ATOM 756 C CA . ARG A 1 100 ? 2.331 -17.748 -34.682 1.00 77.81 100 ARG A CA 1
ATOM 757 C C . ARG A 1 100 ? 1.109 -18.521 -35.170 1.00 77.81 100 ARG A C 1
ATOM 759 O O . ARG A 1 100 ? 1.198 -19.747 -35.252 1.00 77.81 100 ARG A O 1
ATOM 766 N N . PRO A 1 101 ? -0.039 -17.863 -35.417 1.00 74.69 101 PRO A N 1
ATOM 767 C CA . PRO A 1 101 ? -1.141 -18.554 -36.060 1.00 74.69 101 PRO A CA 1
ATOM 768 C C . PRO A 1 101 ? -0.612 -19.124 -37.382 1.00 74.69 101 PRO A C 1
ATOM 770 O O . PRO A 1 101 ? 0.195 -18.443 -38.027 1.00 74.69 101 PRO A O 1
ATOM 773 N N . PRO A 1 102 ? -1.001 -20.355 -37.756 1.00 74.25 102 PRO A N 1
ATOM 774 C CA . PRO A 1 102 ? -0.562 -20.951 -39.006 1.00 74.25 102 PRO A CA 1
ATOM 775 C C . PRO A 1 102 ? -0.865 -19.959 -40.123 1.00 74.25 102 PRO A C 1
ATOM 777 O O . PRO A 1 102 ? -1.980 -19.437 -40.238 1.00 74.25 102 PRO A O 1
ATOM 780 N N . ASP A 1 103 ? 0.174 -19.632 -40.878 1.00 77.31 103 ASP A N 1
ATOM 781 C CA . ASP A 1 103 ? 0.066 -18.885 -42.113 1.00 77.31 103 ASP A CA 1
ATOM 782 C C . ASP A 1 103 ? -1.067 -19.501 -42.939 1.00 77.31 103 ASP A C 1
ATOM 784 O O . ASP A 1 103 ? -1.174 -20.717 -43.117 1.00 77.31 103 ASP A O 1
ATOM 788 N N . ARG A 1 104 ? -1.979 -18.649 -43.412 1.00 68.69 104 ARG A N 1
ATOM 789 C CA . ARG A 1 104 ? -3.129 -19.101 -44.209 1.00 68.69 104 ARG A CA 1
ATOM 790 C C . ARG A 1 104 ? -2.708 -19.762 -45.529 1.00 68.69 104 ARG A C 1
ATOM 792 O O . ARG A 1 104 ? -3.540 -20.377 -46.195 1.00 68.69 104 ARG A O 1
ATOM 799 N N . GLU A 1 105 ? -1.432 -19.678 -45.886 1.00 62.31 105 GLU A N 1
ATOM 800 C CA . GLU A 1 105 ? -0.843 -20.347 -47.042 1.00 62.31 105 GLU A CA 1
ATOM 801 C C . GLU A 1 105 ? -0.831 -21.869 -46.845 1.00 62.31 105 GLU A C 1
ATOM 803 O O . GLU A 1 105 ? -1.329 -22.590 -47.711 1.00 62.31 105 GLU A O 1
ATOM 808 N N . THR A 1 106 ? -0.440 -22.363 -45.666 1.00 59.75 106 THR A N 1
ATOM 809 C CA . THR A 1 106 ? -0.425 -23.806 -45.365 1.00 59.75 106 THR A CA 1
ATOM 810 C C . THR A 1 106 ? -1.824 -24.446 -45.414 1.00 59.75 106 THR A C 1
ATOM 812 O O . THR A 1 106 ? -1.984 -25.548 -45.938 1.00 59.75 106 THR A O 1
ATOM 815 N N . SER A 1 107 ? -2.883 -23.748 -44.973 1.00 57.69 107 SER A N 1
ATOM 816 C CA . SER A 1 107 ? -4.269 -24.261 -45.089 1.00 57.69 107 SER A CA 1
ATOM 817 C C . SER A 1 107 ? -4.779 -24.313 -46.536 1.00 57.69 107 SER A C 1
ATOM 819 O O . SER A 1 107 ? -5.624 -25.145 -46.872 1.00 57.69 107 SER A O 1
ATOM 821 N N . THR A 1 108 ? -4.256 -23.447 -47.408 1.00 60.84 108 THR A N 1
ATOM 822 C CA . THR A 1 108 ? -4.647 -23.405 -48.824 1.00 60.84 108 THR A CA 1
ATOM 823 C C . THR A 1 108 ? -3.966 -24.520 -49.623 1.00 60.84 108 THR A C 1
ATOM 825 O O . THR A 1 108 ? -4.557 -25.035 -50.571 1.00 60.84 108 THR A O 1
ATOM 828 N N . ILE A 1 109 ? -2.757 -24.930 -49.226 1.00 60.41 109 ILE A N 1
ATOM 829 C CA . ILE A 1 109 ? -2.014 -26.026 -49.866 1.00 60.41 109 ILE A CA 1
ATOM 830 C C . ILE A 1 109 ? -2.627 -27.387 -49.498 1.00 60.41 109 ILE A C 1
ATOM 832 O O . ILE A 1 109 ? -2.935 -28.163 -50.396 1.00 60.41 109 ILE A O 1
ATOM 836 N N . VAL A 1 110 ? -2.941 -27.634 -48.220 1.00 61.84 110 VAL A N 1
ATOM 837 C CA . VAL A 1 110 ? -3.557 -28.907 -47.779 1.00 61.84 110 VAL A CA 1
ATOM 838 C C . VAL A 1 110 ? -4.956 -29.122 -48.375 1.00 61.84 110 VAL A C 1
ATOM 840 O O . VAL A 1 110 ? -5.316 -30.242 -48.726 1.00 61.84 110 VAL A O 1
ATOM 843 N N . THR A 1 111 ? -5.738 -28.051 -48.554 1.00 61.22 111 THR A N 1
ATOM 844 C CA . THR A 1 111 ? -7.063 -28.144 -49.201 1.00 61.22 111 THR A CA 1
ATOM 845 C C . THR A 1 111 ? -6.955 -28.388 -50.711 1.00 61.22 111 THR A C 1
ATOM 847 O O . THR A 1 111 ? -7.833 -29.018 -51.294 1.00 61.22 111 THR A O 1
ATOM 850 N N . ARG A 1 112 ? -5.885 -27.909 -51.362 1.00 60.50 112 ARG A N 1
ATOM 851 C CA . ARG A 1 112 ? -5.644 -28.178 -52.787 1.00 60.50 112 ARG A CA 1
ATOM 852 C C . ARG A 1 112 ? -5.164 -29.606 -53.029 1.00 60.50 112 ARG A C 1
ATOM 854 O O . ARG A 1 112 ? -5.622 -30.228 -53.975 1.00 60.50 112 ARG A O 1
ATOM 861 N N . GLU A 1 113 ? -4.332 -30.145 -52.146 1.00 59.50 113 GLU A N 1
ATOM 862 C CA . GLU A 1 113 ? -3.797 -31.505 -52.277 1.00 59.50 113 GLU A CA 1
ATOM 863 C C . GLU A 1 113 ? -4.860 -32.593 -52.023 1.00 59.50 113 GLU A C 1
ATOM 865 O O . GLU A 1 113 ? -4.836 -33.637 -52.664 1.00 59.50 113 GLU A O 1
ATOM 870 N N . SER A 1 114 ? -5.864 -32.329 -51.175 1.00 59.66 114 SER A N 1
ATOM 871 C CA . SER A 1 114 ? -6.994 -33.255 -50.961 1.00 59.66 114 SER A CA 1
ATOM 872 C C . SER A 1 114 ? -8.063 -33.223 -52.065 1.00 59.66 114 SER A C 1
ATOM 874 O O . SER A 1 114 ? -9.022 -33.987 -51.980 1.00 59.66 114 SER A O 1
ATOM 876 N N . SER A 1 115 ? -7.950 -32.328 -53.052 1.00 58.09 115 SER A N 1
ATOM 877 C CA . SER A 1 115 ? -8.875 -32.252 -54.193 1.00 58.09 115 SER A CA 1
ATOM 878 C C . SER A 1 115 ? -8.341 -32.961 -55.446 1.00 58.09 115 SER A C 1
ATOM 880 O O . SER A 1 115 ? -9.095 -33.093 -56.408 1.00 58.09 115 SER A O 1
ATOM 882 N N . ASP A 1 116 ? -7.077 -33.398 -55.433 1.00 57.19 116 ASP A N 1
ATOM 883 C CA . ASP A 1 116 ? -6.400 -34.101 -56.538 1.00 57.19 116 ASP A CA 1
ATOM 884 C C . ASP A 1 116 ? -6.294 -35.633 -56.302 1.00 57.19 116 ASP A C 1
ATOM 886 O O . ASP A 1 116 ? -5.549 -36.342 -56.989 1.00 57.19 116 ASP A O 1
ATOM 890 N N . HIS A 1 117 ? -7.064 -36.172 -55.349 1.00 48.81 117 HIS A N 1
ATOM 891 C CA . HIS A 1 117 ? -7.305 -37.608 -55.138 1.00 48.81 117 HIS A CA 1
ATOM 892 C C . HIS A 1 117 ? -8.804 -37.893 -55.075 1.00 48.81 117 HIS A C 1
ATOM 894 O O . HIS A 1 117 ? -9.219 -38.918 -55.663 1.00 48.81 117 HIS A O 1
#

Foldseek 3Di:
DCVVVLVVCVVVVVPVVSVVSVVVCCVVVVCCVVVVVCVVVPDPDPVLPVQLVCLQVVLCVVPNPVSNVVRNVVSVVVVVVVVVVCVVCVVVDDPPPPPPPPDVVVVVVVVVVVVVD

Sequence (117 aa):
VWVPAAIILFVTGQHLTAILLATWCAAVVGTVDNFLRPMLVGRDAKMPDLLILIGTLGGLFLFGLIGFIVGPIVCGLFLTVWDIYGTTFREVLPPVTSFRPPDRETSTIVTRESSDH